Protein AF-A0A0D1CL70-F1 (afdb_monomer)

Radius of gyration: 13.01 Å; Cα contacts (8 Å, |Δi|>4): 99; chains: 1; bounding box: 27×29×37 Å

Solvent-accessible surface area (backbone atoms only — not comparable to full-atom values): 4418 Å² total; per-residue (Å²): 70,36,27,38,34,32,37,38,44,92,76,33,30,68,40,78,91,50,58,42,79,79,46,67,82,48,66,86,61,34,62,59,51,46,54,51,49,54,53,47,56,59,58,69,32,76,79,34,48,98,63,67,68,92,48,40,89,74,57,36,59,43,80,48,75,51,41,76,90,74,61,75,87,125

pLDDT: mean 86.27, std 12.39, range [43.06, 96.62]

Structure (mmCIF, N/CA/C/O backbone):
data_AF-A0A0D1CL70-F1
#
_entry.id   AF-A0A0D1CL70-F1
#
loop_
_atom_site.group_PDB
_atom_site.id
_atom_site.type_symbol
_atom_site.label_atom_id
_atom_site.label_alt_id
_atom_site.label_comp_id
_atom_site.label_asym_id
_atom_site.label_entity_id
_atom_site.label_seq_id
_atom_site.pdbx_PDB_ins_code
_atom_site.Cartn_x
_atom_site.Cartn_y
_atom_site.Cartn_z
_atom_site.occupancy
_atom_site.B_iso_or_equiv
_atom_site.auth_seq_id
_atom_site.auth_comp_id
_atom_site.auth_asy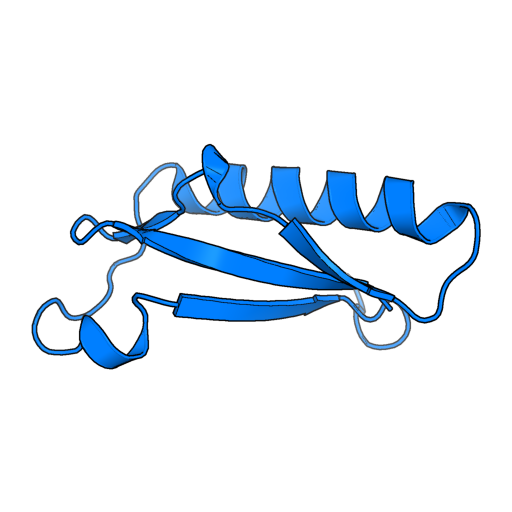m_id
_atom_site.auth_atom_id
_atom_site.pdbx_PDB_model_num
ATOM 1 N N . MET A 1 1 ? 9.291 -2.422 -9.252 1.00 84.00 1 MET A N 1
ATOM 2 C CA . MET A 1 1 ? 8.624 -1.843 -8.074 1.00 84.00 1 MET A CA 1
ATOM 3 C C . MET A 1 1 ? 7.375 -1.087 -8.494 1.00 84.00 1 MET A C 1
ATOM 5 O O . MET A 1 1 ? 7.348 -0.482 -9.569 1.00 84.00 1 MET A O 1
ATOM 9 N N . VAL A 1 2 ? 6.341 -1.156 -7.665 1.00 91.50 2 VAL A N 1
ATOM 10 C CA . VAL A 1 2 ? 5.091 -0.407 -7.829 1.00 91.50 2 VAL A CA 1
ATOM 11 C C . VAL A 1 2 ? 4.744 0.217 -6.490 1.00 91.50 2 VAL A C 1
ATOM 13 O O . VAL A 1 2 ? 4.655 -0.500 -5.498 1.00 91.50 2 VAL A O 1
ATOM 16 N N . THR A 1 3 ? 4.529 1.523 -6.468 1.00 93.75 3 THR A N 1
ATOM 17 C CA . THR A 1 3 ? 4.063 2.249 -5.289 1.00 93.75 3 THR A CA 1
ATOM 18 C C . THR A 1 3 ? 2.582 2.547 -5.440 1.00 93.75 3 THR A C 1
ATOM 20 O O . THR A 1 3 ? 2.144 3.089 -6.459 1.00 93.75 3 THR A O 1
ATOM 23 N N . VAL A 1 4 ? 1.816 2.155 -4.429 1.00 95.06 4 VAL A N 1
ATOM 24 C CA . VAL A 1 4 ? 0.362 2.282 -4.369 1.00 95.06 4 VAL A CA 1
ATOM 25 C C . VAL A 1 4 ? 0.002 3.201 -3.217 1.00 95.06 4 VAL A C 1
ATOM 27 O O . VAL A 1 4 ? 0.492 2.997 -2.106 1.00 95.06 4 VAL A O 1
ATOM 30 N N . ALA A 1 5 ? -0.869 4.168 -3.480 1.00 96.62 5 ALA A N 1
ATOM 31 C CA . ALA A 1 5 ? -1.460 5.021 -2.463 1.00 96.62 5 ALA A CA 1
ATOM 32 C C . ALA A 1 5 ? -2.958 4.739 -2.331 1.00 96.62 5 ALA A C 1
ATOM 34 O O . ALA A 1 5 ? -3.605 4.320 -3.295 1.00 96.62 5 ALA A O 1
ATOM 35 N N . PHE A 1 6 ? -3.495 4.918 -1.126 1.00 96.56 6 PHE A N 1
ATOM 36 C CA . PHE A 1 6 ? -4.930 4.853 -0.859 1.00 96.56 6 PHE A CA 1
ATOM 37 C C . PHE A 1 6 ? -5.295 5.549 0.451 1.00 96.56 6 PHE A C 1
ATOM 39 O O . PHE A 1 6 ? -4.480 5.676 1.370 1.00 96.56 6 PHE A O 1
ATOM 46 N N . ALA A 1 7 ? -6.556 5.959 0.544 1.00 96.44 7 ALA A N 1
ATOM 47 C CA . ALA A 1 7 ? -7.144 6.473 1.767 1.00 96.44 7 ALA A CA 1
ATOM 48 C C . ALA A 1 7 ? -7.747 5.343 2.613 1.00 96.44 7 ALA A C 1
ATOM 50 O O . ALA A 1 7 ? -8.236 4.339 2.087 1.00 96.44 7 ALA A O 1
ATOM 51 N N . MET A 1 8 ? -7.758 5.540 3.928 1.00 94.94 8 MET A N 1
ATOM 52 C CA . MET A 1 8 ? -8.444 4.677 4.889 1.00 94.94 8 MET A CA 1
ATOM 53 C C . MET A 1 8 ? -9.687 5.378 5.434 1.0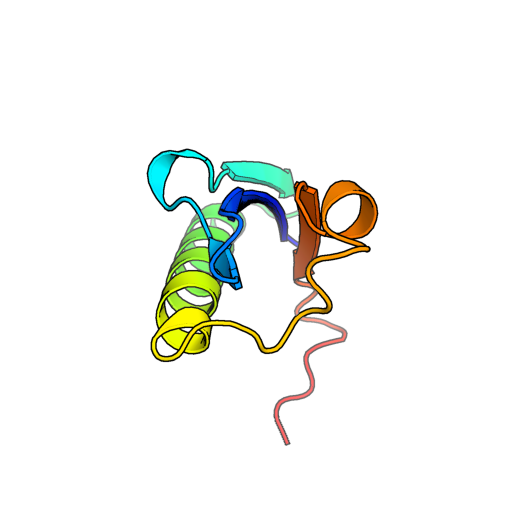0 94.94 8 MET A C 1
ATOM 55 O O . MET A 1 8 ? -9.654 6.578 5.689 1.00 94.94 8 MET A O 1
ATOM 59 N N . ASP A 1 9 ? -10.757 4.624 5.657 1.00 93.19 9 ASP A N 1
ATOM 60 C CA . ASP A 1 9 ? -11.902 5.034 6.463 1.00 93.19 9 ASP A CA 1
ATOM 61 C C . ASP A 1 9 ? -11.598 4.873 7.953 1.00 93.19 9 ASP A C 1
ATOM 63 O O . ASP A 1 9 ? -10.774 4.048 8.354 1.00 93.19 9 ASP A O 1
ATOM 67 N N . ARG A 1 10 ? -12.313 5.622 8.800 1.00 91.06 10 ARG A N 1
ATOM 68 C CA . ARG A 1 10 ? -12.157 5.571 10.267 1.00 91.06 10 ARG A CA 1
ATOM 69 C C . ARG A 1 10 ? -12.409 4.189 10.872 1.00 91.06 10 ARG A C 1
ATOM 71 O O . ARG A 1 10 ? -11.905 3.921 11.955 1.00 91.06 10 ARG A O 1
ATOM 78 N N . ASP A 1 11 ? -13.110 3.320 10.152 1.00 89.00 11 ASP A N 1
ATOM 79 C CA . ASP A 1 11 ? -13.387 1.938 10.552 1.00 89.00 11 ASP A CA 1
ATOM 80 C C . ASP A 1 11 ? -12.225 0.980 10.221 1.00 89.00 11 ASP A C 1
ATOM 82 O O . ASP A 1 11 ? -12.380 -0.239 10.260 1.00 89.00 11 ASP A O 1
ATOM 86 N N . GLY A 1 12 ? -11.062 1.518 9.836 1.00 90.62 12 GLY A N 1
ATOM 87 C CA . GLY A 1 12 ? -9.864 0.733 9.548 1.00 90.62 12 GLY A CA 1
ATOM 88 C C . GLY A 1 12 ? -9.929 -0.008 8.213 1.00 90.62 12 GLY A C 1
ATOM 89 O O . GLY A 1 12 ? -9.213 -0.990 8.032 1.00 90.62 12 GLY A O 1
ATOM 90 N N . ASN A 1 13 ? -10.765 0.442 7.274 1.00 92.50 13 ASN A N 1
ATOM 91 C CA . ASN A 1 13 ? -10.912 -0.157 5.946 1.00 92.50 13 ASN A CA 1
ATOM 92 C C . ASN A 1 13 ? -10.350 0.761 4.849 1.00 92.50 13 ASN A C 1
ATOM 94 O O . ASN A 1 13 ? -10.551 1.969 4.912 1.00 92.50 13 ASN A O 1
ATOM 98 N N . PRO A 1 14 ? -9.672 0.227 3.820 1.00 94.31 14 PRO A N 1
ATOM 99 C CA . PRO A 1 14 ? -9.206 1.012 2.691 1.00 94.31 14 PRO A CA 1
ATOM 100 C C . PRO A 1 14 ? -10.373 1.392 1.782 1.00 94.31 14 PRO A C 1
ATOM 102 O O . PRO A 1 14 ? -11.180 0.549 1.373 1.00 94.31 14 PRO A O 1
ATOM 105 N N . ARG A 1 15 ? -10.401 2.657 1.377 1.00 95.06 15 ARG A N 1
ATOM 106 C CA . ARG A 1 15 ? -11.345 3.177 0.394 1.00 95.06 15 ARG A CA 1
ATOM 107 C C . ARG A 1 15 ? -10.973 2.703 -1.003 1.00 95.06 15 ARG A C 1
ATOM 109 O O . ARG A 1 15 ? -10.036 3.203 -1.627 1.00 95.06 15 ARG A O 1
ATOM 116 N N . THR A 1 16 ? -11.696 1.702 -1.497 1.00 93.12 16 THR A N 1
ATOM 117 C CA . THR A 1 16 ? -11.336 0.975 -2.730 1.00 93.12 16 THR A CA 1
ATOM 118 C C . THR A 1 16 ? -11.339 1.816 -4.011 1.00 93.12 16 THR A C 1
ATOM 120 O O . THR A 1 16 ? -10.685 1.433 -4.988 1.00 93.12 16 THR A O 1
ATOM 123 N N . ASP A 1 17 ? -12.061 2.937 -3.997 1.00 95.12 17 ASP A N 1
ATOM 124 C CA . ASP A 1 17 ? -12.143 3.970 -5.035 1.00 95.12 17 ASP A CA 1
ATOM 125 C C . ASP A 1 17 ? -10.908 4.881 -5.073 1.00 95.12 17 ASP A C 1
ATOM 127 O O . ASP A 1 17 ? -10.636 5.489 -6.101 1.00 95.12 17 ASP A O 1
ATOM 131 N N . THR A 1 18 ? -10.141 4.937 -3.981 1.00 96.44 18 THR A N 1
ATOM 132 C CA . THR A 1 18 ? -8.940 5.782 -3.850 1.00 96.44 18 THR A CA 1
ATOM 133 C C . THR A 1 18 ? -7.633 5.035 -4.111 1.00 96.44 18 THR A C 1
ATOM 135 O O . THR A 1 18 ? -6.567 5.633 -4.051 1.00 96.44 18 THR A O 1
ATOM 138 N N . ILE A 1 19 ? -7.692 3.723 -4.372 1.00 96.00 19 ILE A N 1
ATOM 139 C CA . ILE A 1 19 ? -6.490 2.915 -4.596 1.00 96.00 19 ILE A CA 1
ATOM 140 C C . ILE A 1 19 ? -5.910 3.226 -5.972 1.00 96.00 19 ILE A C 1
ATOM 142 O O . ILE A 1 19 ? -6.482 2.836 -6.995 1.00 96.00 19 ILE A O 1
ATOM 146 N N . GLU A 1 20 ? -4.729 3.829 -5.986 1.00 95.75 20 GLU A N 1
ATOM 147 C CA . GLU A 1 20 ? -4.059 4.256 -7.207 1.00 95.75 20 GLU A CA 1
ATOM 148 C C . GLU A 1 20 ? -2.560 3.949 -7.199 1.00 95.75 20 GLU A C 1
ATOM 150 O O . GLU A 1 20 ? -1.922 3.804 -6.158 1.00 95.75 20 GLU A O 1
ATOM 155 N N . MET A 1 21 ? -1.991 3.810 -8.395 1.00 94.75 21 MET A N 1
ATOM 156 C CA . MET A 1 21 ? -0.552 3.655 -8.580 1.00 94.75 21 MET A CA 1
ATOM 157 C C . MET A 1 21 ? 0.073 5.038 -8.734 1.00 94.75 21 MET A C 1
ATOM 159 O O . MET A 1 21 ? -0.154 5.690 -9.750 1.00 94.75 21 MET A O 1
ATOM 163 N N . ILE A 1 22 ? 0.889 5.452 -7.766 1.00 95.38 22 ILE A N 1
ATOM 164 C CA . ILE A 1 22 ? 1.523 6.781 -7.767 1.00 95.38 22 ILE A CA 1
ATOM 165 C C . ILE A 1 22 ? 2.962 6.764 -8.292 1.00 95.38 22 ILE A C 1
ATOM 167 O O . ILE A 1 22 ? 3.484 7.798 -8.698 1.00 95.38 22 ILE A O 1
ATOM 171 N N . SER A 1 23 ? 3.610 5.596 -8.324 1.00 92.50 23 SER A N 1
ATOM 172 C CA . SER A 1 23 ? 4.945 5.447 -8.908 1.00 92.50 23 SER A CA 1
ATOM 173 C C . SER A 1 23 ? 5.193 4.026 -9.403 1.00 92.50 23 SER A C 1
ATOM 175 O O . SER A 1 23 ? 4.700 3.044 -8.843 1.00 92.50 23 SER A O 1
ATOM 177 N N . THR A 1 24 ? 5.982 3.899 -10.467 1.00 89.62 24 THR A N 1
ATOM 178 C CA . THR A 1 24 ? 6.505 2.614 -10.927 1.00 89.62 24 THR A CA 1
ATOM 179 C C . THR A 1 24 ? 7.822 2.798 -11.671 1.00 89.62 24 THR A C 1
ATOM 181 O O . THR A 1 24 ? 8.022 3.789 -12.366 1.00 89.62 24 THR A O 1
ATOM 184 N N . ASN A 1 25 ? 8.720 1.820 -11.538 1.00 82.06 25 ASN A N 1
ATOM 185 C CA . ASN A 1 25 ? 9.939 1.717 -12.347 1.00 82.06 25 ASN A CA 1
ATOM 186 C C . ASN A 1 25 ? 9.896 0.551 -13.352 1.00 82.06 25 ASN A C 1
ATOM 188 O O . ASN A 1 25 ? 10.919 0.219 -13.946 1.00 82.06 25 ASN A O 1
ATOM 192 N N . GLY A 1 26 ? 8.743 -0.114 -13.492 1.00 69.56 26 GLY A N 1
ATOM 193 C CA . GLY A 1 26 ? 8.564 -1.284 -14.349 1.00 69.56 26 GLY A CA 1
ATOM 194 C C . GLY A 1 26 ? 7.832 -0.953 -15.649 1.00 69.56 26 GLY A C 1
ATOM 195 O O . GLY A 1 26 ? 7.023 -0.033 -15.701 1.00 69.56 26 GLY A O 1
ATOM 196 N N . GLY A 1 27 ? 8.101 -1.739 -16.695 1.00 74.69 27 GLY A N 1
ATOM 197 C CA . GLY A 1 27 ? 7.371 -1.699 -17.965 1.00 74.69 27 GLY A CA 1
ATOM 198 C C . GLY A 1 27 ? 6.015 -2.413 -17.884 1.00 74.69 27 GLY A C 1
ATOM 199 O O . GLY A 1 27 ? 5.259 -2.239 -16.932 1.00 74.69 27 GLY A O 1
ATOM 200 N N . ALA A 1 28 ? 5.700 -3.260 -18.866 1.00 75.44 28 ALA A N 1
ATOM 201 C CA . ALA A 1 28 ? 4.404 -3.946 -18.981 1.00 75.44 28 ALA A CA 1
ATOM 202 C C . ALA A 1 28 ? 3.945 -4.709 -17.711 1.00 75.44 28 ALA A C 1
ATOM 204 O O . ALA A 1 28 ? 2.742 -4.848 -17.474 1.00 75.44 28 ALA A O 1
ATOM 205 N N . ASP A 1 29 ? 4.876 -5.144 -16.858 1.00 82.88 29 ASP A N 1
ATOM 206 C CA . ASP A 1 29 ? 4.582 -5.865 -15.614 1.00 82.88 29 ASP A CA 1
ATOM 207 C C . ASP A 1 29 ? 4.063 -4.977 -14.472 1.00 82.88 29 ASP A C 1
ATOM 209 O O . ASP A 1 29 ? 3.439 -5.484 -13.535 1.00 82.88 29 ASP A O 1
ATOM 213 N N . ALA A 1 30 ? 4.235 -3.652 -14.555 1.00 87.56 30 ALA A N 1
ATOM 214 C CA . ALA A 1 30 ? 3.771 -2.716 -13.530 1.00 87.56 30 ALA A CA 1
ATOM 215 C C . ALA A 1 30 ? 2.252 -2.790 -13.324 1.00 87.56 30 ALA A C 1
ATOM 217 O O . ALA A 1 30 ? 1.776 -2.804 -12.190 1.00 87.56 30 ALA A O 1
ATOM 218 N N . ARG A 1 31 ? 1.479 -2.924 -14.412 1.00 88.56 31 ARG A N 1
ATOM 219 C CA . ARG A 1 31 ? 0.015 -3.048 -14.335 1.00 88.56 31 ARG A CA 1
ATOM 220 C C . ARG A 1 31 ? -0.406 -4.315 -13.591 1.00 88.56 31 ARG A C 1
ATOM 222 O O . ARG A 1 31 ? -1.273 -4.255 -12.725 1.00 88.56 31 ARG A O 1
ATOM 229 N N . ARG A 1 32 ? 0.223 -5.453 -13.900 1.00 88.62 32 ARG A N 1
ATOM 230 C CA . ARG A 1 32 ? -0.073 -6.739 -13.246 1.00 88.62 32 ARG A CA 1
ATOM 231 C C . ARG A 1 32 ? 0.279 -6.699 -11.760 1.00 88.62 32 ARG A C 1
ATOM 233 O O . ARG A 1 32 ? -0.503 -7.171 -10.936 1.00 88.62 32 ARG A O 1
ATOM 240 N N . ALA A 1 33 ? 1.426 -6.109 -11.423 1.00 88.88 33 ALA A N 1
ATOM 241 C CA . ALA A 1 33 ? 1.854 -5.916 -10.043 1.00 88.88 33 ALA A CA 1
ATOM 242 C C . ALA A 1 33 ? 0.906 -4.980 -9.275 1.00 88.88 33 ALA A C 1
ATOM 244 O O . ALA A 1 33 ? 0.495 -5.316 -8.165 1.00 88.88 33 ALA A O 1
ATOM 245 N N . PHE A 1 34 ? 0.478 -3.870 -9.884 1.00 92.25 34 PHE A N 1
ATOM 246 C CA . PHE A 1 34 ? -0.531 -2.979 -9.308 1.00 92.25 34 PHE A CA 1
ATOM 247 C C . PHE A 1 34 ? -1.847 -3.707 -9.019 1.00 92.25 34 PHE A C 1
ATOM 249 O O . PHE A 1 34 ? -2.378 -3.619 -7.914 1.00 92.25 34 PHE A O 1
ATOM 256 N N . GLU A 1 35 ? -2.368 -4.478 -9.973 1.00 92.06 35 GLU A N 1
ATOM 257 C CA . GLU A 1 35 ? -3.605 -5.233 -9.762 1.00 92.06 35 GLU A CA 1
ATOM 258 C C . GLU A 1 35 ? -3.469 -6.286 -8.653 1.00 92.06 35 GLU A C 1
ATOM 260 O O . GLU A 1 35 ? -4.410 -6.507 -7.885 1.00 92.06 35 GLU A O 1
ATOM 265 N N . ALA A 1 36 ? -2.304 -6.931 -8.545 1.00 91.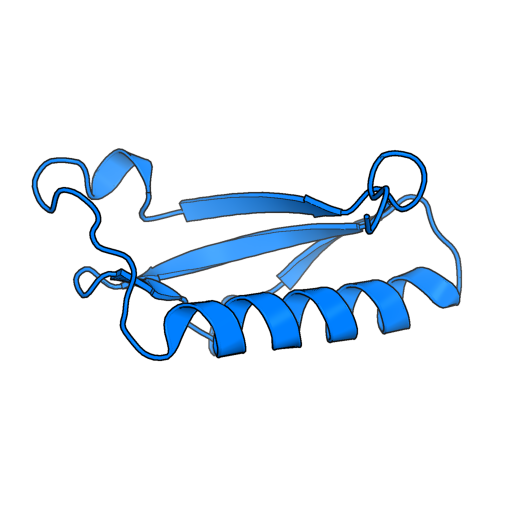06 36 ALA A N 1
ATOM 266 C CA . ALA A 1 36 ? -2.013 -7.859 -7.459 1.00 91.06 36 ALA A CA 1
ATOM 267 C C . ALA A 1 36 ? -1.987 -7.146 -6.097 1.00 91.06 36 ALA A C 1
ATOM 269 O O . ALA A 1 36 ? -2.645 -7.612 -5.164 1.00 91.06 36 ALA A O 1
ATOM 270 N N . ALA A 1 37 ? -1.310 -5.998 -6.008 1.00 90.94 37 ALA A N 1
ATOM 271 C CA . ALA A 1 37 ? -1.269 -5.155 -4.816 1.00 90.94 37 ALA A CA 1
ATOM 272 C C . ALA A 1 37 ? -2.670 -4.678 -4.406 1.00 90.94 37 ALA A C 1
ATOM 274 O O . ALA A 1 37 ? -3.078 -4.873 -3.261 1.00 90.94 37 ALA A O 1
ATOM 275 N N . ARG A 1 38 ? -3.460 -4.155 -5.353 1.00 93.50 38 ARG A N 1
ATOM 276 C CA . ARG A 1 38 ? -4.844 -3.718 -5.117 1.00 93.50 38 ARG A CA 1
ATOM 277 C C . ARG A 1 38 ? -5.708 -4.844 -4.549 1.00 93.50 38 ARG A C 1
ATOM 279 O O . ARG A 1 38 ? -6.431 -4.635 -3.578 1.00 93.50 38 ARG A O 1
ATOM 286 N N . ARG A 1 39 ? -5.623 -6.054 -5.115 1.00 92.94 39 ARG A N 1
ATOM 287 C CA . ARG A 1 39 ? -6.348 -7.223 -4.583 1.00 92.94 39 ARG A CA 1
ATOM 288 C C . ARG A 1 39 ? -5.882 -7.599 -3.178 1.00 92.94 39 ARG A C 1
ATOM 290 O O . ARG A 1 39 ? -6.718 -7.966 -2.354 1.00 92.94 39 ARG A O 1
ATOM 297 N N . ALA A 1 40 ? -4.580 -7.529 -2.908 1.00 91.12 40 ALA A N 1
ATOM 298 C CA . ALA A 1 40 ? -4.031 -7.836 -1.592 1.00 91.12 40 ALA A CA 1
ATOM 299 C C . ALA A 1 40 ? -4.541 -6.855 -0.526 1.00 91.12 40 ALA A C 1
ATOM 301 O O . ALA A 1 40 ? -5.049 -7.315 0.491 1.00 91.12 40 ALA A O 1
ATOM 302 N N . ILE A 1 41 ? -4.505 -5.544 -0.795 1.00 90.38 41 ILE A N 1
ATOM 303 C CA . ILE A 1 41 ? -5.008 -4.490 0.108 1.00 90.38 41 ILE A CA 1
ATOM 304 C C . ILE A 1 41 ? -6.473 -4.749 0.486 1.00 90.38 41 ILE A C 1
ATOM 306 O O . ILE A 1 41 ? -6.806 -4.853 1.665 1.00 90.38 41 ILE A O 1
ATOM 310 N N . ILE A 1 42 ? -7.338 -4.954 -0.512 1.00 91.00 42 ILE A N 1
ATOM 311 C CA . ILE A 1 42 ? -8.772 -5.200 -0.290 1.00 91.00 42 ILE A CA 1
ATOM 312 C C . ILE A 1 42 ? -8.997 -6.496 0.499 1.00 91.00 42 ILE A C 1
ATOM 314 O O . ILE A 1 42 ? -9.860 -6.566 1.372 1.00 91.00 42 ILE A O 1
ATOM 318 N N . ARG A 1 43 ? -8.228 -7.549 0.200 1.00 89.44 43 ARG A N 1
ATOM 319 C CA . ARG A 1 43 ? -8.378 -8.847 0.866 1.00 89.44 43 ARG A CA 1
ATOM 320 C C . ARG A 1 43 ? -7.920 -8.807 2.322 1.00 89.44 43 ARG A C 1
ATOM 322 O O . ARG A 1 43 ? -8.583 -9.414 3.159 1.00 89.44 43 ARG A O 1
ATOM 329 N N . CYS A 1 44 ? -6.807 -8.140 2.613 1.00 87.19 44 CYS A N 1
ATOM 330 C CA . CYS A 1 44 ? -6.269 -8.043 3.969 1.00 87.19 44 CYS A CA 1
ATOM 331 C C . CYS A 1 44 ? -7.186 -7.231 4.891 1.00 87.19 44 CYS A C 1
ATOM 333 O O . CYS A 1 44 ? -7.253 -7.519 6.078 1.00 87.19 44 CYS A O 1
ATOM 335 N N . ALA A 1 45 ? -7.956 -6.297 4.335 1.00 83.12 45 ALA A N 1
ATOM 336 C CA . ALA A 1 45 ? -8.904 -5.490 5.088 1.00 83.12 45 ALA A CA 1
ATOM 337 C C . ALA A 1 45 ? -10.267 -6.156 5.351 1.00 83.12 45 ALA A C 1
ATOM 339 O O . ALA A 1 45 ? -11.150 -5.519 5.905 1.00 83.12 45 ALA A O 1
ATOM 340 N N . ARG A 1 46 ? -10.488 -7.432 4.994 1.00 78.00 46 ARG A N 1
ATOM 341 C CA . ARG A 1 46 ? -11.807 -8.093 5.157 1.00 78.00 46 ARG A CA 1
ATOM 342 C C . ARG A 1 46 ? -12.313 -8.193 6.608 1.00 78.00 46 ARG A C 1
ATOM 344 O O . ARG A 1 46 ? -13.458 -8.592 6.794 1.00 78.00 46 ARG A O 1
ATOM 351 N N . GLY A 1 47 ? -11.496 -7.845 7.601 1.00 73.00 47 GLY A N 1
ATOM 352 C CA . GLY A 1 47 ? -11.893 -7.695 9.006 1.00 73.00 47 GLY A CA 1
ATOM 353 C C . GLY A 1 47 ? -11.648 -6.299 9.590 1.00 73.00 47 GLY A C 1
ATOM 354 O O . GLY A 1 47 ? -11.784 -6.143 10.798 1.00 73.00 47 GLY A O 1
ATOM 355 N N . GLY A 1 48 ? -11.277 -5.312 8.764 1.00 75.56 48 GLY A N 1
ATOM 356 C CA . GLY A 1 48 ? -10.696 -4.048 9.217 1.00 75.56 48 GLY A CA 1
ATOM 357 C C . GLY A 1 48 ? -9.300 -4.235 9.822 1.00 75.56 48 GLY A C 1
ATOM 358 O O . GLY A 1 48 ? -8.924 -5.323 10.261 1.00 75.56 48 GLY A O 1
ATOM 359 N N . TYR A 1 49 ? -8.498 -3.175 9.823 1.00 80.94 49 TYR A N 1
ATOM 360 C CA . TYR A 1 49 ? -7.272 -3.137 10.614 1.00 80.94 49 TYR A CA 1
ATOM 361 C C . TYR A 1 49 ? -7.582 -2.587 12.009 1.00 80.94 49 TYR A C 1
ATOM 363 O O . TYR A 1 49 ? -8.236 -1.553 12.129 1.00 80.94 49 TYR A O 1
ATOM 371 N N . ASP A 1 50 ? -7.077 -3.250 13.053 1.00 86.56 50 ASP A N 1
ATOM 372 C CA . ASP A 1 50 ? -7.162 -2.776 14.440 1.00 86.56 50 ASP A CA 1
ATOM 373 C C . ASP A 1 50 ? -6.178 -1.614 14.657 1.00 86.56 50 ASP A C 1
ATOM 375 O O . ASP A 1 50 ? -5.060 -1.778 15.152 1.00 86.56 50 ASP A O 1
ATOM 379 N N . LEU A 1 51 ? -6.552 -0.440 14.145 1.00 87.06 51 LEU A N 1
ATOM 380 C CA . LEU A 1 51 ? -5.748 0.775 14.188 1.00 87.06 51 LEU A CA 1
ATOM 381 C C . LEU A 1 51 ? -6.284 1.723 15.265 1.00 87.06 51 LEU A C 1
ATOM 383 O O . LEU A 1 51 ? -7.493 1.952 15.333 1.00 87.06 51 LEU A O 1
ATOM 387 N N . PRO A 1 52 ? -5.409 2.352 16.070 1.00 91.56 52 PRO A N 1
ATOM 388 C CA . PRO A 1 52 ? -5.857 3.269 17.109 1.00 91.56 52 PRO A CA 1
ATOM 389 C C . PRO A 1 52 ? -6.581 4.476 16.503 1.00 91.56 52 PRO A C 1
ATOM 391 O O . PRO A 1 52 ? -5.997 5.252 15.732 1.00 91.56 52 PRO A O 1
ATOM 394 N N . SER A 1 53 ? -7.862 4.628 16.841 1.00 89.44 53 SER A N 1
ATOM 395 C CA . SER A 1 53 ? -8.752 5.654 16.280 1.00 89.44 53 SER A CA 1
ATOM 396 C C . SER A 1 53 ? -8.265 7.085 16.538 1.00 89.44 53 SER A C 1
ATOM 398 O O . SER A 1 53 ? -8.385 7.959 15.675 1.00 89.44 53 SER A O 1
ATOM 400 N N . GLU A 1 54 ? -7.623 7.324 17.681 1.00 93.25 54 GLU A N 1
ATOM 401 C CA . GLU A 1 54 ? -7.039 8.608 18.067 1.00 93.25 54 GLU A CA 1
ATOM 402 C C . GLU A 1 54 ? -5.853 9.008 17.181 1.00 93.25 54 GLU A C 1
ATOM 404 O O . GLU A 1 54 ? -5.505 10.186 17.085 1.00 93.25 54 GLU A O 1
ATOM 409 N N . LYS A 1 55 ? -5.261 8.038 16.475 1.00 93.50 55 LYS A N 1
ATOM 410 C CA . LYS A 1 55 ? -4.165 8.256 15.528 1.00 93.50 55 LYS A CA 1
ATOM 411 C C . LYS A 1 55 ? -4.627 8.267 14.079 1.00 93.50 55 LYS A C 1
ATOM 413 O O . LYS A 1 55 ? -3.763 8.234 13.210 1.00 93.50 55 LYS A O 1
ATOM 418 N N . TYR A 1 56 ? -5.931 8.382 13.802 1.00 92.50 56 TYR A N 1
ATOM 419 C CA . TYR A 1 56 ? -6.478 8.385 12.437 1.00 92.50 56 TYR A CA 1
ATOM 420 C C . TYR A 1 56 ? -5.697 9.271 11.467 1.00 92.50 56 TYR A C 1
ATOM 422 O O . TYR A 1 56 ? -5.376 8.849 10.362 1.00 92.50 56 TYR A O 1
ATOM 430 N N . ALA A 1 57 ? -5.283 10.462 11.904 1.00 93.94 57 ALA A N 1
ATOM 431 C CA . ALA A 1 57 ? -4.511 11.374 11.069 1.00 93.94 57 ALA A CA 1
ATOM 432 C C . ALA A 1 57 ? -3.192 10.786 10.518 1.00 93.94 57 ALA A C 1
ATOM 434 O O . ALA A 1 57 ? -2.737 11.224 9.466 1.00 93.94 57 ALA A O 1
ATOM 435 N N . HIS A 1 58 ? -2.609 9.799 11.205 1.00 92.81 58 HIS A N 1
ATOM 436 C CA . HIS A 1 58 ? -1.357 9.133 10.835 1.00 92.81 58 HIS A CA 1
ATOM 437 C C . HIS A 1 58 ? -1.553 7.986 9.842 1.00 92.81 58 HIS A C 1
ATOM 439 O O . HIS A 1 58 ? -0.598 7.606 9.176 1.00 92.81 58 HIS A O 1
ATOM 445 N N . TRP A 1 59 ? -2.755 7.408 9.764 1.00 92.81 59 TRP A N 1
ATOM 446 C CA . TRP A 1 59 ? -3.024 6.223 8.944 1.00 92.81 59 TRP A CA 1
ATOM 447 C C . TRP A 1 59 ? -4.173 6.409 7.945 1.00 92.81 59 TRP A C 1
ATOM 449 O O . TRP A 1 59 ? -4.446 5.514 7.155 1.00 92.81 59 TRP A O 1
ATOM 459 N N . GLN A 1 60 ? -4.815 7.580 7.916 1.00 94.81 60 GLN A N 1
ATOM 460 C CA . GLN A 1 60 ? -5.856 7.936 6.943 1.00 94.81 60 GLN A CA 1
ATOM 461 C C . GLN A 1 60 ? -5.358 7.985 5.490 1.00 94.81 60 GLN A C 1
ATOM 463 O O . GLN A 1 60 ? -6.172 7.925 4.573 1.00 94.81 60 GLN A O 1
ATOM 468 N N . GLN A 1 61 ? -4.048 8.133 5.279 1.00 96.25 61 GLN A N 1
ATOM 469 C CA . GLN A 1 61 ? -3.386 8.097 3.976 1.00 96.25 61 GLN A CA 1
ATOM 470 C C . GLN A 1 61 ? -2.230 7.111 4.064 1.00 96.25 61 GLN A C 1
ATOM 472 O O . GLN A 1 61 ? -1.392 7.216 4.961 1.00 96.25 61 GLN A O 1
ATOM 477 N N . VAL A 1 62 ? -2.202 6.149 3.150 1.00 94.12 62 VAL A N 1
ATOM 478 C CA . VAL A 1 62 ? -1.222 5.068 3.153 1.00 94.12 62 VAL A CA 1
ATOM 479 C C . VAL A 1 62 ? -0.524 5.026 1.805 1.00 94.12 62 VAL A C 1
ATOM 481 O O . VAL A 1 62 ? -1.177 5.025 0.766 1.00 94.12 62 VAL A O 1
ATOM 484 N N . GLU A 1 63 ? 0.802 4.940 1.844 1.00 94.69 63 GLU A N 1
ATOM 485 C CA . GLU A 1 63 ? 1.660 4.702 0.689 1.00 94.69 63 GLU A CA 1
ATOM 486 C C . GLU A 1 63 ? 2.467 3.420 0.923 1.00 94.69 63 GLU A C 1
ATOM 488 O O . GLU A 1 63 ? 3.137 3.271 1.946 1.00 94.69 63 GLU A O 1
ATOM 493 N N . ILE A 1 64 ? 2.392 2.474 -0.015 1.00 90.06 64 ILE A N 1
ATOM 494 C CA . ILE A 1 64 ? 3.102 1.192 0.066 1.00 90.06 64 ILE A CA 1
ATOM 495 C C . ILE A 1 64 ? 3.845 0.948 -1.238 1.00 90.06 64 ILE A C 1
ATOM 497 O O . ILE A 1 64 ? 3.252 0.947 -2.316 1.00 90.06 64 ILE A O 1
ATOM 501 N N . THR A 1 65 ? 5.142 0.662 -1.133 1.00 88.88 65 THR A N 1
ATOM 502 C CA . THR A 1 65 ? 5.967 0.239 -2.267 1.00 88.88 65 THR A CA 1
ATOM 503 C C . THR A 1 65 ? 6.129 -1.277 -2.271 1.00 88.88 65 THR A C 1
ATOM 505 O O . THR A 1 65 ? 6.656 -1.867 -1.33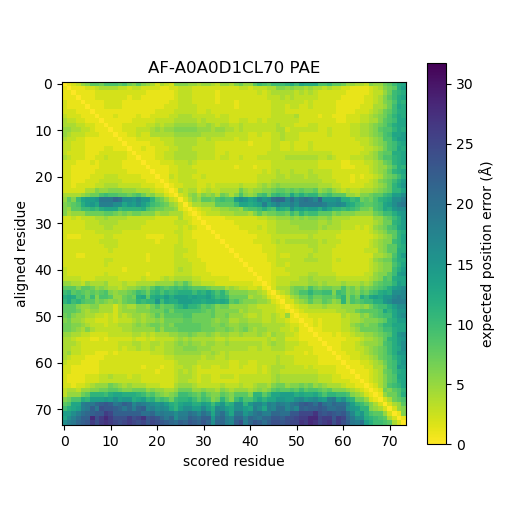3 1.00 88.88 65 THR A O 1
ATOM 508 N N . PHE A 1 66 ? 5.701 -1.906 -3.360 1.00 83.25 66 PHE A N 1
ATOM 509 C CA . PHE A 1 66 ? 5.893 -3.320 -3.646 1.00 83.25 66 PHE A CA 1
ATOM 510 C C . PHE A 1 66 ? 7.143 -3.488 -4.509 1.00 83.25 66 PHE A C 1
ATOM 512 O O . PHE A 1 66 ? 7.142 -3.163 -5.703 1.00 83.25 66 PHE A O 1
ATOM 519 N N . ASP A 1 67 ? 8.214 -3.997 -3.906 1.00 77.12 67 ASP A N 1
ATOM 520 C CA . ASP A 1 67 ? 9.456 -4.333 -4.594 1.00 77.12 67 ASP A CA 1
ATOM 521 C C . ASP A 1 67 ? 9.624 -5.863 -4.675 1.00 77.12 67 ASP A C 1
ATOM 523 O O . ASP A 1 67 ? 9.792 -6.523 -3.648 1.00 77.12 67 ASP A O 1
ATOM 527 N N . PRO A 1 68 ? 9.581 -6.463 -5.880 1.00 65.69 68 PRO A N 1
ATOM 528 C CA . PRO A 1 68 ? 9.747 -7.906 -6.038 1.00 65.69 68 PRO A CA 1
ATOM 529 C C . PRO A 1 68 ? 11.140 -8.409 -5.631 1.00 65.69 68 PRO A C 1
ATOM 531 O O . PRO A 1 68 ? 11.284 -9.599 -5.373 1.00 65.69 68 PRO A O 1
ATOM 534 N N . THR A 1 69 ? 12.156 -7.542 -5.547 1.00 66.00 69 THR A N 1
ATOM 535 C CA . THR A 1 69 ? 13.495 -7.938 -5.079 1.00 66.00 69 THR A CA 1
ATOM 536 C C . THR A 1 69 ? 13.581 -8.067 -3.556 1.00 66.00 69 THR A C 1
ATOM 538 O O . THR A 1 69 ? 14.433 -8.802 -3.060 1.00 66.00 69 THR A O 1
ATOM 541 N N . SER A 1 70 ? 12.676 -7.418 -2.811 1.00 57.53 70 SER A N 1
ATOM 542 C CA . SER A 1 70 ? 12.585 -7.518 -1.347 1.00 57.53 70 SER A CA 1
ATOM 543 C C . SER A 1 70 ? 11.460 -8.446 -0.869 1.00 57.53 70 SER A C 1
ATOM 545 O O . SER A 1 70 ? 11.515 -8.947 0.256 1.00 57.53 70 SER A O 1
ATOM 547 N N . MET A 1 71 ? 10.469 -8.745 -1.721 1.00 54.38 71 MET A N 1
ATOM 548 C CA . MET A 1 71 ? 9.428 -9.744 -1.452 1.00 54.38 71 MET A CA 1
ATOM 549 C C . MET A 1 71 ? 9.976 -11.179 -1.559 1.00 54.38 71 MET A C 1
ATOM 551 O O . MET A 1 71 ? 9.690 -11.916 -2.500 1.00 54.38 71 MET A O 1
ATOM 555 N N . SER A 1 72 ? 10.724 -11.611 -0.545 1.00 43.06 72 SER A N 1
ATOM 556 C CA . SER A 1 72 ? 10.918 -13.033 -0.248 1.00 43.06 72 SER A CA 1
ATOM 557 C C . SER A 1 72 ? 9.615 -13.590 0.337 1.00 43.06 72 SER A C 1
ATOM 559 O O . SER A 1 72 ? 9.360 -13.428 1.530 1.00 43.06 72 SER A O 1
ATOM 561 N N . LEU A 1 73 ? 8.798 -14.268 -0.473 1.00 44.00 73 LEU A N 1
ATOM 562 C CA . LEU A 1 73 ? 7.782 -15.175 0.064 1.00 44.00 73 LEU A CA 1
ATOM 563 C C . LEU A 1 73 ? 8.526 -16.387 0.661 1.00 44.00 73 LEU A C 1
ATOM 565 O O . LEU A 1 73 ? 9.139 -17.151 -0.085 1.00 44.00 73 LEU A O 1
ATOM 569 N N . ARG A 1 74 ? 8.526 -16.526 1.988 1.00 46.56 74 ARG A N 1
A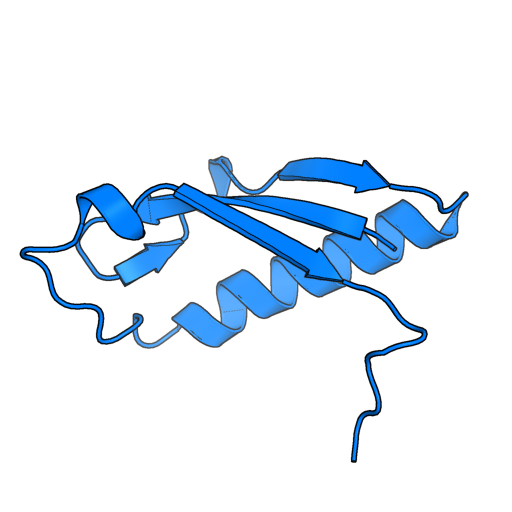TOM 570 C CA . ARG A 1 74 ? 8.873 -17.772 2.686 1.00 46.56 74 ARG A CA 1
ATOM 571 C C . ARG A 1 74 ? 7.637 -18.310 3.378 1.00 46.56 74 ARG A C 1
ATOM 573 O O . ARG A 1 74 ? 6.858 -17.471 3.882 1.00 46.56 74 ARG A O 1
#

Sequence (74 aa):
MVTVAFAMDRDGNPRTDTIEMISTNGGADARRAFEAARRAIIRCARGGYDLPSEKYAHWQQVEITFDPTSMSLR

Nearest PDB structures (foldseek):
  6um4-assembly4_G  TM=2.071E-01  e=9.155E+00  Naegleria fowleri
  6um4-assembly5_J  TM=2.267E-01  e=9.793E+00  Naegleria fowleri

Organism: NCBI:txid935700

Secondary structure (DSSP, 8-state):
-EEEEEEB-TTS-B-TTS-EEEEE--STHHHHHHHHHHHHHHHHTTT-----GGGHHHHSEEEEEE-TTT----

Foldseek 3Di:
DWKWKFFADLQQATDLVRTDTPDDPDDPCRVVVSVVVSVVRNVVCPPHDPDDSVCNVVRRMDMDDDDPVPPPDD

Mean predicted aligned error: 5.28 Å

=== Feature glossary ===
A reading guide for the features in this record.

Start from the sequence.

  · Sequence gives the chain of amino acids in standard one-letter code (A=alanine, C=cysteine, …, Y=tyrosine), read N→C. It is the only feature that is directly encoded by the gene; all structural features are derived from the folded form of this sequence.

Fold it, and you get atomic coordinates and the backbone conformation that goes with them.

  · Structure coordinates are given as an mmCIF _atom_site loop: one row per atom with element, residue name, chain id, sequence number, and x/y/z position in Å. Only the four main-chain atoms per residue are included here; side chains are omitted to keep the record compact.

  · Backbone dihedral angles. Every residue except chain termini has a φ (preceding-C → N → Cα → C) and a ψ (N → Cα → C → next-N). They are reported in degrees following the IUPAC sign convention. Secondary structure is essentially a statement about which (φ, ψ) basin each residue occupies.

  · Eight-state secondary structure (DSSP): H is the canonical α-helix, G the tighter 3₁₀-helix, I the wider π-helix; E/B are β-structure, T and S are turns and bends, and '-' is everything else. DSSP derives these from the pattern of main-chain N–H···O=C hydrogen bonds, not from the sequence.

  · SS3 is a coarse helix/strand/coil call (letters a/b/c) made by the P-SEA algorithm from inter-Cα distances and dihedrals. It is less detailed than DSSP but needs only Cα positions.

Summarize the fold with a handful of shape descriptors and a per-residue structural alphabet.

  · Radius of gyration (Rg) is 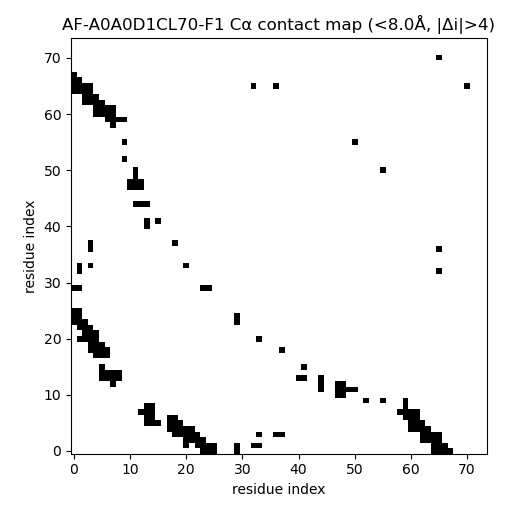the root-mean-square distance of Cα atoms from their centroid — a single number for ove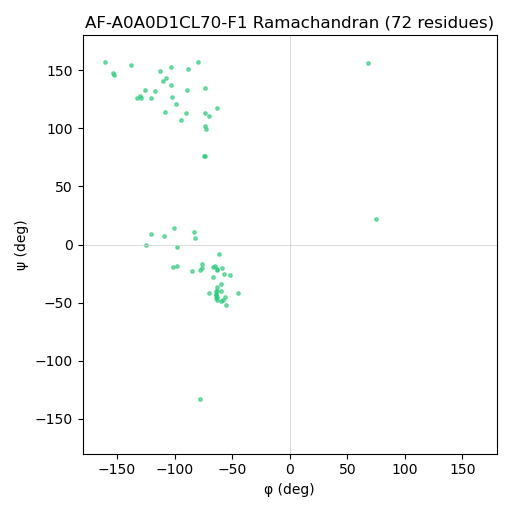rall size and compactness. A globular domain of N residues has Rg ≈ 2.2·N^0.38 Å; an extended or disordered chain has a much larger Rg. The Cα contact count is the number of residue pairs whose Cα atoms are within 8 Å and are more than four positions apart in sequence — a standard proxy for tertiary packing density. The bounding box is the smallest axis-aligned box enclosing all Cα atoms.

  · 3Di is Foldseek's structural alphabet. Each residue is assigned one of twenty discrete states based on how its Cα sits relative to its spatial (not sequential) neighbors. Aligning 3Di strings finds structural homologs roughly as well as full 3D superposition, but orders of magnitude faster.

  · Solvent-accessible surface area (SASA) is the area in Å² traced out by the centre of a 1.4 Å probe sphere (a water molecule) rolled over the protein's van der Waals surface (Shrake–Rupley / Lee–Richards construction). Buried residues have near-zero SASA; fully exposed residues can exceed 200 Å². The total SASA scales roughly with the number of surface residues.

Ask how reliable the model is.

  · For AlphaFold models, the B-factor field carries pLDDT — the model's own estimate of local accuracy on a 0–100 scale. Regions with pLDDT<50 should be treated as essentially unmodeled; they often correspond to intrinsically disordered segments.

  · For experimental (PDB) structures, the B-factor (temperature factor) quantifies the positional spread of each atom in the crystal — a combination of thermal vibration and static disorder — in units of Å². High B-factors mark flexible loops or poorly resolved regions; low B-factors mark the rigid, well-ordered core.

  · Predicted Aligned Error (PAE) is an AlphaFold confidence matrix: entry (i, j) is the expected error in the position of residue j, in ångströms, when the prediction is superimposed on the true structure at residue i. Low PAE within a block of residues means that block is internally rigid and well-predicted; high PAE between two blocks means their relative placement is uncertain even if each block individually is confident.

Place it in context: what it resembles, what it is annotated as, and how it looks.

  · Structural nearest neighb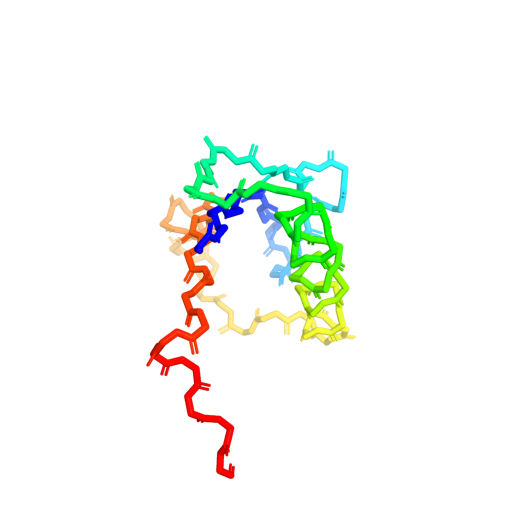ors (via Foldseek easy-search vs the PDB). Reported per hit: target PDB id, E-value, and alignment TM-score. A TM-score above ~0.5 is the conventional threshold for 'same fold'.

  · Functional annotations link the protein to curated databases. InterPro entries identify conserved domains and families by matching the sequence against member-database signatures (Pfam, PROSITE, CDD, …). Gene Ontology (GO) terms describe molecular function, biological process, and cellular component in a controlled vocabulary. CATH places the structure in a hierarchical fold classification (Class/Architecture/Topology/Homologous-superfamily). The organism is the source species.

  · The contact map is a binary N×N matrix image: pixel (i, j) is dark where Cα_i and Cα_j are within 8 Å and |i−j|>4. Because the |i−j|>4 filter removes local helical contacts, off-diagonal stripes parallel to the main diagonal indicate parallel β-sheets; stripes perpendicular to it indicate antiparallel β-sheets. The Ramachandran plot scatters every residue's (φ, ψ) pair against the sterically allowed regions. The PAE heatmap renders the predicted-aligned-error matrix.

  · Six rendered views show the 3D structure from the faces of a cube — i.e. along ±x, ±y, ±z. Rendering representation is drawn randomly per protein from cartoon (secondary-structure ribbons), sticks (backbone bonds), or molecular surface; coloring is either N→C rainbow (blue at the N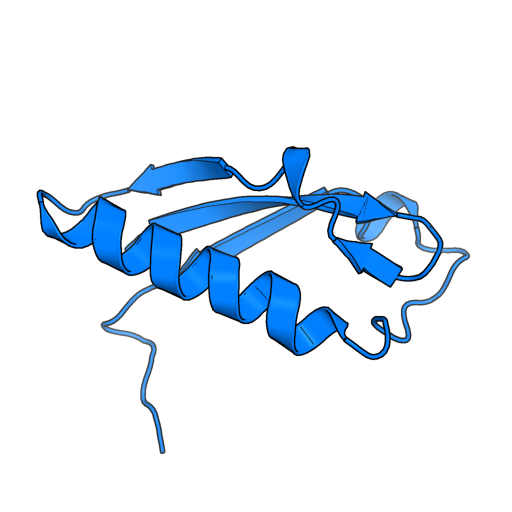-terminus through red at the C-terminus) or one color per chain.